Protein AF-A0A0N8WAC5-F1 (afdb_monomer_lite)

Secondary structure (DSSP, 8-state):
-EEEEE-TTT--EEEEETT-SEEE-TTS-EEETTTS-EEEEESSHHHHHHHHHHHHHHT-S--S-----

Foldseek 3Di:
DKFWAADPPPRAIDIDDPPDQWDQDPVRDIGGSVPTDTPDGDPDPVVSVVVSVCVVVVVPPPDDDDDDD

Radius of gyration: 13.24 Å; chains: 1; bounding box: 40×22×33 Å

Structure (mmCIF, N/CA/C/O backbone):
data_AF-A0A0N8WAC5-F1
#
_entry.id   AF-A0A0N8WAC5-F1
#
loop_
_atom_site.group_PDB
_atom_site.id
_atom_site.type_symbol
_atom_site.label_atom_id
_atom_site.label_alt_id
_atom_site.label_comp_id
_atom_site.label_asym_id
_atom_site.label_entity_id
_atom_site.label_seq_id
_atom_site.pdbx_PDB_ins_code
_atom_site.Cartn_x
_atom_site.Cartn_y
_atom_site.Cartn_z
_atom_site.occupancy
_atom_site.B_iso_or_equiv
_atom_site.auth_seq_id
_atom_site.auth_comp_id
_atom_site.auth_asym_id
_atom_site.auth_atom_id
_atom_site.pdbx_PDB_model_num
ATOM 1 N N . MET A 1 1 ? -1.876 -5.360 11.769 1.00 86.44 1 MET A N 1
ATOM 2 C CA . MET A 1 1 ? -1.475 -6.206 10.627 1.00 86.44 1 MET A CA 1
ATOM 3 C C . MET A 1 1 ? -1.209 -5.337 9.403 1.00 86.44 1 MET A C 1
ATOM 5 O O . MET A 1 1 ? -1.763 -4.245 9.281 1.00 86.44 1 MET A O 1
ATOM 9 N N . TYR A 1 2 ? -0.360 -5.807 8.498 1.00 89.44 2 TYR A N 1
ATOM 10 C CA . TYR A 1 2 ? -0.006 -5.175 7.233 1.00 89.44 2 TYR A CA 1
ATOM 11 C C . TYR A 1 2 ? -0.568 -5.976 6.058 1.00 89.44 2 TYR A C 1
ATOM 13 O O . TYR A 1 2 ? -0.583 -7.202 6.045 1.00 89.44 2 TYR A O 1
ATOM 21 N N . LEU A 1 3 ? -1.019 -5.267 5.037 1.00 89.00 3 LEU A N 1
ATOM 22 C CA . LEU A 1 3 ? -1.560 -5.807 3.803 1.00 89.00 3 LEU A CA 1
ATOM 23 C C . LEU A 1 3 ? -0.617 -5.435 2.670 1.00 89.00 3 LEU A C 1
ATOM 25 O O . LEU A 1 3 ? -0.329 -4.258 2.444 1.00 89.00 3 LEU A O 1
ATOM 29 N N . ILE A 1 4 ? -0.155 -6.448 1.950 1.00 90.06 4 ILE A N 1
ATOM 30 C CA . ILE A 1 4 ? 0.704 -6.321 0.787 1.00 90.06 4 ILE A CA 1
ATOM 31 C C . ILE A 1 4 ? -0.174 -6.424 -0.452 1.00 90.06 4 ILE A C 1
ATOM 33 O O . ILE A 1 4 ? -0.893 -7.403 -0.661 1.00 90.06 4 ILE A O 1
ATOM 37 N N . PHE A 1 5 ? -0.109 -5.414 -1.306 1.00 88.38 5 PHE A N 1
ATOM 38 C CA . PHE A 1 5 ? -0.907 -5.335 -2.521 1.00 88.38 5 PHE A CA 1
ATOM 39 C C . PHE A 1 5 ? -0.100 -4.740 -3.667 1.00 88.38 5 PHE A C 1
ATOM 41 O O . PHE A 1 5 ? 0.918 -4.067 -3.490 1.00 88.38 5 PHE A O 1
ATOM 48 N N . ARG A 1 6 ? -0.582 -4.978 -4.885 1.00 85.81 6 ARG A N 1
ATOM 49 C CA . ARG A 1 6 ? 0.018 -4.429 -6.098 1.00 85.81 6 ARG A CA 1
ATOM 50 C C . ARG A 1 6 ? -0.761 -3.214 -6.567 1.00 85.81 6 ARG A C 1
ATOM 52 O O . ARG A 1 6 ? -1.983 -3.248 -6.700 1.00 85.81 6 ARG A O 1
ATOM 59 N N . CYS A 1 7 ? -0.047 -2.134 -6.864 1.00 83.94 7 CYS A N 1
ATOM 60 C CA . CYS A 1 7 ? -0.654 -0.970 -7.487 1.00 83.94 7 CYS A CA 1
ATOM 61 C C . CYS A 1 7 ? -1.130 -1.320 -8.902 1.00 83.94 7 CYS A C 1
ATOM 63 O O . CYS A 1 7 ? -0.325 -1.659 -9.766 1.00 83.94 7 CYS A O 1
ATOM 65 N N . ALA A 1 8 ? -2.426 -1.150 -9.169 1.00 78.06 8 ALA A N 1
ATOM 66 C CA . ALA A 1 8 ? -3.007 -1.354 -10.498 1.00 78.06 8 ALA A CA 1
ATOM 67 C C . ALA A 1 8 ? -2.540 -0.324 -11.550 1.00 78.06 8 ALA A C 1
ATOM 69 O O . ALA A 1 8 ? -2.820 -0.488 -12.730 1.00 78.06 8 ALA A O 1
ATOM 70 N N . GLY A 1 9 ? -1.892 0.772 -11.134 1.00 77.38 9 GLY A N 1
ATOM 71 C CA . GLY A 1 9 ? -1.358 1.794 -12.041 1.00 77.38 9 GLY A CA 1
ATOM 72 C C . GLY A 1 9 ? 0.056 1.480 -12.529 1.00 77.38 9 GLY A C 1
ATOM 73 O O . GLY A 1 9 ? 0.293 1.415 -13.726 1.00 77.38 9 GLY A O 1
ATOM 74 N N . CYS A 1 10 ? 0.998 1.291 -11.602 1.00 80.12 10 CYS A N 1
ATOM 75 C CA . CYS A 1 10 ? 2.421 1.117 -11.920 1.00 80.12 10 CYS A CA 1
ATOM 76 C C . CYS A 1 10 ? 2.937 -0.316 -11.735 1.00 80.12 10 CYS A C 1
ATOM 78 O O . CYS A 1 10 ? 4.113 -0.576 -11.967 1.00 80.12 10 CYS A O 1
ATOM 80 N N . GLY A 1 11 ? 2.099 -1.238 -11.255 1.00 78.56 11 GLY A N 1
ATOM 81 C CA . GLY A 1 11 ? 2.471 -2.633 -11.035 1.00 78.56 11 GLY A CA 1
ATOM 82 C C . GLY A 1 11 ? 3.419 -2.875 -9.857 1.00 78.56 11 GLY A C 1
ATOM 83 O O . GLY A 1 11 ? 3.822 -4.018 -9.667 1.0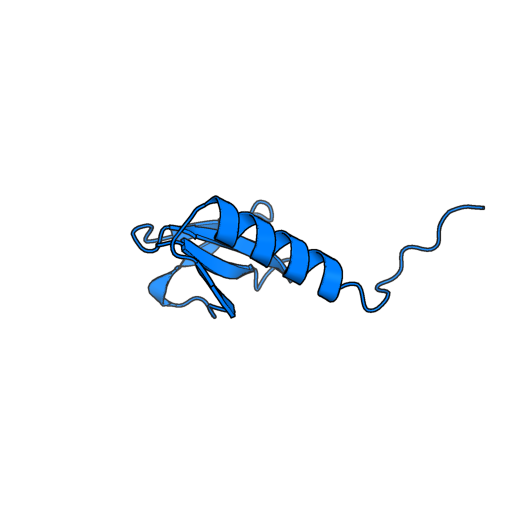0 78.56 11 GLY A O 1
ATOM 84 N N . ARG A 1 12 ? 3.761 -1.842 -9.074 1.00 81.06 12 ARG A N 1
ATOM 85 C CA . ARG A 1 12 ? 4.675 -1.929 -7.924 1.00 81.06 12 ARG A CA 1
ATOM 86 C C . ARG A 1 12 ? 3.980 -2.550 -6.706 1.00 81.06 12 ARG A C 1
ATOM 88 O O . ARG A 1 12 ? 2.798 -2.279 -6.472 1.00 81.06 12 ARG A O 1
ATOM 95 N N . HIS A 1 13 ? 4.715 -3.350 -5.938 1.00 85.94 13 HIS A N 1
ATOM 96 C CA . HIS A 1 13 ? 4.247 -3.920 -4.674 1.00 85.94 13 HIS A CA 1
ATOM 97 C C . HIS A 1 13 ? 4.426 -2.904 -3.547 1.00 85.94 13 HIS A C 1
ATOM 99 O O . HIS A 1 13 ? 5.474 -2.269 -3.430 1.00 85.94 13 HIS A O 1
ATOM 105 N N . LEU A 1 14 ? 3.378 -2.721 -2.754 1.00 85.75 14 LEU A N 1
ATOM 106 C CA . LEU A 1 14 ? 3.325 -1.804 -1.624 1.00 85.75 14 LEU A CA 1
ATOM 107 C C . LEU A 1 14 ? 2.717 -2.543 -0.440 1.00 85.75 14 LEU A C 1
ATOM 109 O O . LEU A 1 14 ? 1.910 -3.453 -0.622 1.00 85.75 14 LEU A O 1
ATOM 113 N N . TYR A 1 15 ? 3.070 -2.102 0.758 1.00 89.25 15 TYR A N 1
ATOM 114 C CA . TYR A 1 15 ? 2.411 -2.521 1.982 1.00 89.25 15 TYR A CA 1
ATOM 115 C C . TYR A 1 15 ? 1.701 -1.326 2.625 1.00 89.25 15 TYR A C 1
ATOM 117 O O . TYR A 1 15 ? 2.140 -0.175 2.508 1.00 89.25 15 TYR A O 1
ATOM 125 N N . ALA A 1 16 ? 0.581 -1.591 3.284 1.00 88.81 16 ALA 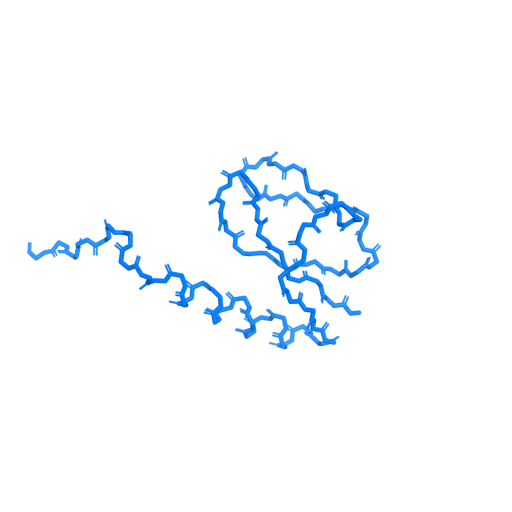A N 1
ATOM 126 C CA . ALA A 1 16 ? -0.103 -0.637 4.146 1.00 88.81 16 ALA A CA 1
ATOM 127 C C . ALA A 1 16 ? -0.639 -1.355 5.379 1.00 88.81 16 ALA A C 1
ATOM 129 O O . ALA A 1 16 ? -0.863 -2.556 5.344 1.00 88.81 16 ALA A O 1
ATOM 130 N N . GLU A 1 17 ? -0.852 -0.623 6.460 1.00 89.50 17 GLU A N 1
ATOM 131 C CA . GLU A 1 17 ? -1.536 -1.155 7.636 1.00 89.50 17 GLU A CA 1
ATOM 132 C C . GLU A 1 17 ? -2.999 -1.460 7.296 1.00 89.50 17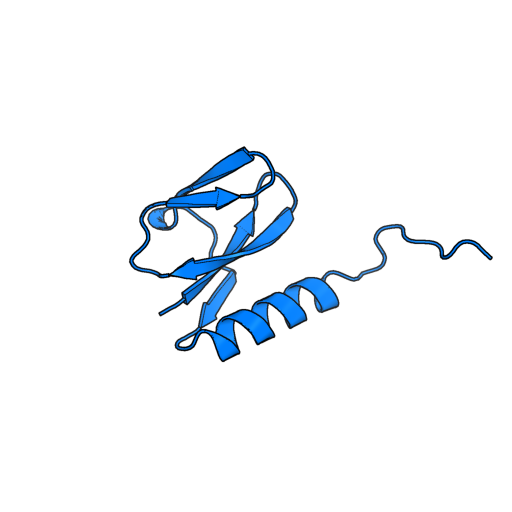 GLU A C 1
ATOM 134 O O . GLU A 1 17 ? -3.624 -0.717 6.538 1.00 89.50 17 GLU A O 1
ATOM 139 N N . GLU A 1 18 ? -3.557 -2.528 7.865 1.00 85.81 18 GLU A N 1
ATOM 140 C CA . GLU A 1 18 ? -4.968 -2.895 7.665 1.00 85.81 18 GLU A CA 1
ATOM 141 C C . GLU A 1 18 ? -5.926 -1.781 8.108 1.00 85.81 18 GLU A C 1
ATOM 143 O O . GLU A 1 18 ? -6.970 -1.570 7.498 1.00 85.81 18 GLU A O 1
ATOM 148 N N . SER A 1 19 ? -5.530 -1.023 9.134 1.00 85.75 19 SER A N 1
ATOM 149 C CA . SER A 1 19 ? -6.301 0.085 9.693 1.00 85.75 19 SER A CA 1
ATOM 150 C C . SER A 1 19 ? -6.329 1.309 8.773 1.00 85.75 19 SER A C 1
ATOM 152 O O . SER A 1 19 ? -7.096 2.244 9.004 1.00 85.75 19 SER A O 1
ATOM 154 N N . ALA A 1 20 ? -5.491 1.348 7.731 1.00 87.12 20 ALA A N 1
ATOM 155 C CA . ALA A 1 20 ? -5.465 2.453 6.788 1.00 87.12 20 ALA A CA 1
ATOM 156 C C . ALA A 1 20 ? -6.596 2.309 5.760 1.00 87.12 20 ALA A C 1
ATOM 158 O O . ALA A 1 20 ? -6.629 1.370 4.973 1.00 87.12 20 ALA A O 1
ATOM 159 N N . ALA A 1 21 ? -7.488 3.298 5.675 1.00 85.44 21 ALA A N 1
ATOM 160 C CA . A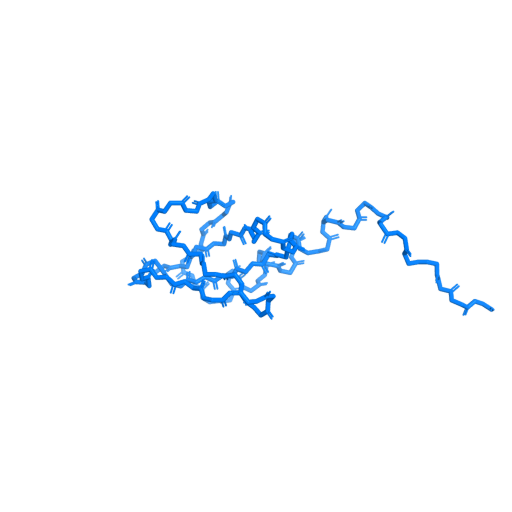LA A 1 21 ? -8.580 3.270 4.696 1.00 85.44 21 ALA A CA 1
ATOM 161 C C . ALA A 1 21 ? -8.082 3.378 3.238 1.00 85.44 21 ALA A C 1
ATOM 163 O O . ALA A 1 21 ? -8.628 2.766 2.314 1.00 85.44 21 ALA A O 1
ATOM 164 N N . THR A 1 22 ? -7.034 4.177 3.009 1.00 87.94 22 THR A N 1
ATOM 165 C CA . THR A 1 22 ? -6.463 4.398 1.674 1.00 87.94 22 THR A CA 1
ATOM 166 C C . THR A 1 22 ? -4.954 4.560 1.729 1.00 87.94 22 THR A C 1
ATOM 168 O O . THR A 1 22 ? -4.417 5.125 2.679 1.00 87.94 22 THR A O 1
ATOM 171 N N . ARG A 1 23 ? -4.271 4.136 0.665 1.00 87.25 23 ARG A N 1
ATOM 172 C CA . ARG A 1 23 ? -2.842 4.363 0.458 1.00 87.25 23 ARG A CA 1
ATOM 173 C C . ARG A 1 23 ? -2.618 5.039 -0.886 1.00 87.25 23 ARG A C 1
ATOM 175 O O . ARG A 1 23 ? -3.123 4.596 -1.917 1.00 87.25 23 ARG A O 1
ATOM 182 N N . THR A 1 24 ? -1.836 6.111 -0.886 1.00 85.00 24 THR A N 1
ATOM 183 C CA . THR A 1 24 ? -1.413 6.767 -2.125 1.00 85.00 24 THR A CA 1
ATOM 184 C C . THR A 1 24 ? -0.135 6.109 -2.621 1.00 85.00 24 THR A C 1
ATOM 186 O O . THR A 1 24 ? 0.869 6.065 -1.913 1.00 85.00 24 THR A O 1
ATOM 189 N N . CYS A 1 25 ? -0.167 5.582 -3.842 1.00 83.50 25 CYS A N 1
ATOM 190 C CA . CYS A 1 25 ? 1.030 5.099 -4.509 1.00 83.50 25 CYS A CA 1
ATOM 191 C C . CYS A 1 25 ? 1.862 6.296 -5.000 1.00 83.50 25 CYS A C 1
ATOM 193 O O . CYS A 1 25 ? 1.279 7.252 -5.515 1.00 83.50 25 CYS A O 1
ATOM 195 N N . PRO A 1 26 ? 3.207 6.227 -4.969 1.00 82.44 26 PRO A N 1
ATOM 196 C CA . PRO A 1 26 ? 4.071 7.260 -5.553 1.00 82.44 26 PRO A CA 1
ATOM 197 C C . PRO A 1 26 ? 3.846 7.518 -7.055 1.00 82.44 26 PRO A C 1
ATOM 199 O O . PRO A 1 26 ? 4.318 8.522 -7.568 1.00 82.44 26 PRO A O 1
ATOM 202 N N . CYS A 1 27 ? 3.104 6.665 -7.773 1.00 78.00 27 CYS A N 1
ATOM 203 C CA . CYS A 1 27 ? 2.675 6.944 -9.148 1.00 78.00 27 CYS A CA 1
ATOM 204 C C . CYS A 1 27 ? 1.480 7.919 -9.240 1.00 78.00 27 CYS A C 1
ATOM 206 O O . CYS A 1 27 ? 0.945 8.114 -10.325 1.00 78.00 27 CYS A O 1
ATOM 208 N N . GLY A 1 28 ? 0.987 8.445 -8.113 1.00 82.62 28 GLY A N 1
ATOM 209 C CA . GLY A 1 28 ? -0.167 9.348 -8.041 1.00 82.62 28 GLY A CA 1
ATOM 210 C C . GLY A 1 28 ? -1.527 8.653 -7.904 1.00 82.62 28 GLY A C 1
ATOM 211 O O . GLY A 1 28 ? -2.543 9.324 -7.731 1.00 82.62 28 GLY A O 1
ATOM 212 N N . LYS A 1 29 ? -1.586 7.313 -7.939 1.00 83.00 29 LYS A N 1
ATOM 213 C CA . LYS A 1 29 ? -2.856 6.577 -7.829 1.00 83.00 29 LYS A CA 1
ATOM 214 C C . LYS A 1 29 ? -3.235 6.344 -6.368 1.00 83.00 29 LYS A C 1
ATOM 216 O O . LYS A 1 29 ? -2.437 5.819 -5.591 1.00 83.00 29 LYS A O 1
ATOM 221 N N . ARG A 1 30 ? -4.470 6.699 -6.004 1.00 86.44 30 ARG A N 1
ATOM 222 C CA . ARG A 1 30 ? -5.047 6.408 -4.686 1.00 86.44 30 ARG A CA 1
ATOM 223 C C . ARG A 1 30 ? -5.673 5.019 -4.693 1.00 86.44 30 ARG A C 1
ATOM 225 O O . ARG A 1 30 ? -6.524 4.724 -5.528 1.00 86.44 30 ARG A O 1
ATOM 232 N N . ILE A 1 31 ? -5.243 4.182 -3.763 1.00 87.69 31 ILE A N 1
ATOM 233 C CA . ILE A 1 31 ? -5.666 2.793 -3.630 1.00 87.69 31 ILE A CA 1
ATOM 234 C C . ILE A 1 31 ? -6.485 2.694 -2.346 1.00 87.69 31 ILE A C 1
ATOM 236 O O . ILE A 1 31 ? -6.017 3.095 -1.282 1.00 87.69 31 ILE A O 1
ATOM 240 N N . LYS A 1 32 ? -7.720 2.205 -2.448 1.00 88.88 32 LYS A N 1
ATOM 241 C CA . LYS A 1 32 ? -8.545 1.887 -1.279 1.00 88.88 32 LYS A CA 1
ATOM 242 C C . LYS A 1 32 ? -8.169 0.494 -0.802 1.00 88.88 32 LYS A C 1
ATOM 244 O O . LYS A 1 32 ? -8.203 -0.429 -1.608 1.00 88.88 32 LYS A O 1
ATOM 249 N N . ILE A 1 33 ? -7.807 0.360 0.469 1.00 87.06 33 ILE A N 1
ATOM 250 C CA . ILE A 1 33 ? -7.361 -0.919 1.033 1.00 87.06 33 ILE A CA 1
ATOM 251 C C . ILE A 1 33 ? -8.516 -1.926 1.091 1.00 87.06 33 ILE A C 1
ATOM 253 O O . ILE A 1 33 ? -8.329 -3.089 0.766 1.00 87.06 33 ILE A O 1
ATOM 257 N N . ASP A 1 34 ? -9.728 -1.448 1.359 1.00 84.00 34 ASP A N 1
ATOM 258 C CA . ASP A 1 34 ? -10.956 -2.252 1.342 1.00 84.00 34 ASP A CA 1
ATOM 259 C C . ASP A 1 34 ? -11.234 -2.923 -0.019 1.00 84.00 34 ASP A C 1
ATOM 261 O O . ASP A 1 34 ? -11.701 -4.055 -0.089 1.00 84.00 34 ASP A O 1
ATOM 265 N N . THR A 1 35 ? -10.886 -2.253 -1.125 1.00 84.50 35 THR A N 1
ATOM 266 C CA . THR A 1 35 ? -11.179 -2.739 -2.484 1.00 84.50 35 THR A CA 1
ATOM 267 C C . THR A 1 35 ? -9.946 -3.242 -3.231 1.00 84.50 35 THR A C 1
ATOM 269 O O . THR A 1 35 ? -10.040 -3.562 -4.419 1.00 84.50 35 THR A O 1
ATOM 272 N N . VAL A 1 36 ? -8.757 -3.209 -2.622 1.00 85.25 36 VAL A N 1
ATOM 273 C CA . VAL A 1 36 ? -7.523 -3.590 -3.318 1.00 85.25 36 VAL A CA 1
ATOM 274 C C . VAL A 1 36 ? -7.363 -5.103 -3.322 1.00 85.25 36 VAL A C 1
ATOM 276 O O . VAL A 1 36 ? -7.668 -5.787 -2.351 1.00 85.25 36 VAL A O 1
ATOM 279 N N . LYS A 1 37 ? -6.817 -5.638 -4.417 1.00 84.44 37 LYS A N 1
ATOM 280 C CA . LYS A 1 37 ? -6.399 -7.036 -4.469 1.00 84.44 37 LYS A CA 1
ATOM 281 C C . LYS A 1 37 ? -5.154 -7.230 -3.600 1.00 84.44 37 LYS A C 1
ATOM 283 O O . LYS A 1 37 ? -4.031 -6.966 -4.040 1.00 84.44 37 LYS A O 1
ATOM 288 N N . VAL A 1 38 ? -5.383 -7.657 -2.364 1.00 87.06 38 VAL A N 1
ATOM 289 C CA . VAL A 1 38 ? -4.338 -8.073 -1.427 1.00 87.06 38 VAL A CA 1
ATOM 290 C C . VAL A 1 38 ? -3.706 -9.362 -1.951 1.00 87.06 38 VAL A C 1
ATOM 292 O O . VAL A 1 38 ? -4.405 -10.306 -2.311 1.00 87.06 38 VAL A O 1
ATOM 295 N N . ILE A 1 39 ? -2.381 -9.362 -2.049 1.00 86.50 39 ILE A N 1
ATOM 296 C CA . ILE A 1 39 ? -1.583 -10.516 -2.481 1.00 86.50 39 ILE A CA 1
ATOM 297 C C . ILE A 1 39 ? -1.178 -11.328 -1.262 1.00 86.50 39 ILE A C 1
ATOM 299 O O . ILE A 1 39 ? -1.294 -12.547 -1.267 1.00 86.50 39 ILE A O 1
ATOM 303 N N . SER A 1 40 ? -0.714 -10.629 -0.228 1.00 86.94 40 SER A N 1
ATOM 304 C CA . SER A 1 40 ? -0.253 -11.232 1.011 1.00 86.94 40 SER A CA 1
ATOM 305 C C . SER A 1 40 ? -0.586 -10.331 2.190 1.00 86.94 40 SER A C 1
ATOM 307 O O . SER A 1 40 ? -0.835 -9.136 2.028 1.00 86.94 40 SER A O 1
ATOM 309 N N . ARG A 1 41 ? -0.587 -10.904 3.384 1.00 90.25 41 ARG A N 1
ATOM 310 C CA . ARG A 1 41 ? -0.784 -10.199 4.651 1.00 90.25 41 ARG A CA 1
ATOM 311 C C . ARG A 1 41 ? 0.367 -10.563 5.574 1.00 90.25 41 ARG A C 1
ATOM 313 O O . ARG A 1 41 ? 0.831 -11.694 5.512 1.00 90.25 41 ARG A O 1
ATOM 320 N N . ALA A 1 42 ? 0.806 -9.603 6.370 1.00 90.31 42 ALA A N 1
ATOM 321 C CA . ALA A 1 42 ? 1.890 -9.762 7.317 1.00 90.31 42 ALA A CA 1
ATOM 322 C C . ALA A 1 42 ? 1.469 -9.269 8.691 1.00 90.31 42 ALA A C 1
ATOM 324 O O . ALA A 1 42 ? 0.797 -8.242 8.795 1.00 90.31 42 ALA A O 1
ATOM 325 N N . GLU A 1 43 ? 1.867 -9.959 9.748 1.00 88.50 43 GLU A N 1
ATOM 326 C CA . GLU A 1 43 ? 1.558 -9.507 11.109 1.00 88.50 43 GLU A CA 1
ATOM 327 C C . GLU A 1 43 ? 2.499 -8.374 11.543 1.00 88.50 43 GLU A C 1
ATOM 329 O O . GLU A 1 43 ? 2.047 -7.382 12.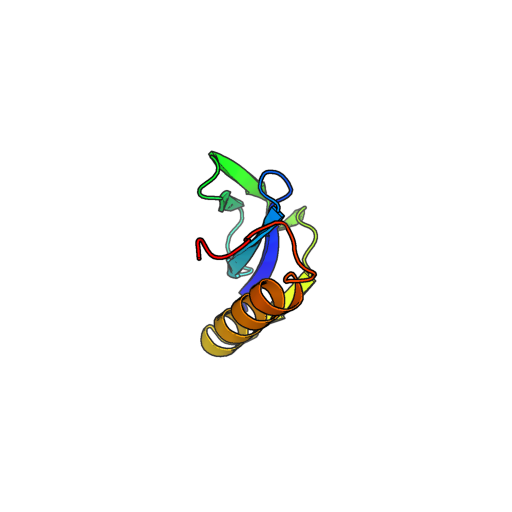123 1.00 88.50 43 GLU A O 1
ATOM 334 N N . ASP A 1 44 ? 3.761 -8.450 11.114 1.00 89.69 44 ASP A N 1
ATOM 335 C CA . ASP A 1 44 ? 4.842 -7.531 11.468 1.00 89.69 44 ASP A CA 1
ATOM 336 C C . ASP A 1 44 ? 5.351 -6.693 10.287 1.00 89.69 44 ASP A C 1
ATOM 338 O O . ASP A 1 44 ? 5.345 -7.116 9.129 1.00 89.69 44 ASP A O 1
ATOM 342 N N . GLU A 1 45 ? 5.909 -5.515 10.590 1.00 84.94 45 GLU A N 1
ATOM 343 C CA . GLU A 1 45 ? 6.563 -4.658 9.588 1.00 84.94 45 GLU A CA 1
ATOM 344 C C . GLU A 1 45 ? 7.743 -5.372 8.909 1.00 84.94 45 GLU A C 1
ATOM 346 O O . GLU A 1 45 ? 7.956 -5.229 7.703 1.00 84.94 45 GLU A O 1
ATOM 351 N N . ARG A 1 46 ? 8.497 -6.178 9.671 1.00 87.75 46 ARG A N 1
ATOM 352 C CA . ARG A 1 46 ? 9.643 -6.938 9.146 1.00 87.75 46 ARG A CA 1
ATOM 353 C C . ARG A 1 46 ? 9.200 -7.948 8.094 1.00 87.75 46 ARG A C 1
ATOM 355 O O . ARG A 1 46 ? 9.810 -8.030 7.032 1.00 87.75 46 ARG A O 1
ATOM 362 N N . GLU A 1 47 ? 8.129 -8.677 8.388 1.00 88.94 47 GLU A N 1
ATOM 363 C CA . GLU A 1 47 ? 7.544 -9.667 7.487 1.00 88.94 47 GLU A CA 1
ATOM 364 C C . GLU A 1 47 ? 6.933 -8.987 6.254 1.00 88.94 47 GLU A C 1
ATOM 366 O O . GLU A 1 47 ? 7.158 -9.426 5.128 1.00 88.94 47 GLU A O 1
ATOM 371 N N . ALA A 1 48 ? 6.265 -7.841 6.430 1.00 87.00 48 ALA A N 1
ATOM 372 C CA . ALA A 1 48 ? 5.763 -7.041 5.315 1.00 87.00 48 ALA A CA 1
ATOM 373 C C . ALA A 1 48 ? 6.892 -6.585 4.375 1.00 87.00 48 ALA A C 1
ATOM 375 O O . ALA A 1 48 ? 6.749 -6.648 3.151 1.00 87.00 48 ALA A O 1
ATOM 376 N N . GLY A 1 49 ? 8.019 -6.143 4.939 1.00 84.62 49 GLY A N 1
ATOM 377 C CA . GLY A 1 49 ? 9.206 -5.753 4.187 1.00 84.62 49 GLY A CA 1
ATOM 378 C C . GLY A 1 49 ? 9.838 -6.919 3.429 1.00 84.62 49 GLY A C 1
ATOM 379 O O . GLY A 1 49 ? 10.183 -6.761 2.255 1.00 84.62 49 GLY A O 1
ATOM 380 N N . ASP A 1 50 ? 9.951 -8.087 4.064 1.00 89.06 50 ASP A N 1
ATOM 381 C CA . ASP A 1 50 ? 10.531 -9.274 3.434 1.00 89.06 50 ASP A CA 1
ATOM 382 C C . ASP A 1 50 ? 9.643 -9.804 2.300 1.00 89.06 50 ASP A C 1
ATOM 384 O O . ASP A 1 50 ? 10.130 -9.977 1.184 1.00 89.06 50 ASP A O 1
ATOM 388 N N . LEU A 1 51 ? 8.324 -9.885 2.511 1.00 88.12 51 LEU A N 1
ATOM 389 C CA . LEU A 1 51 ? 7.354 -10.253 1.473 1.00 88.12 51 LEU A CA 1
ATOM 390 C C . LEU A 1 51 ? 7.362 -9.275 0.297 1.00 88.12 51 LEU A C 1
ATOM 392 O O . LEU A 1 51 ? 7.337 -9.687 -0.859 1.00 88.12 51 LEU A O 1
ATOM 396 N N . VAL A 1 52 ? 7.405 -7.963 0.546 1.00 85.38 52 VAL A N 1
ATOM 397 C CA . VAL A 1 52 ? 7.482 -6.967 -0.537 1.00 85.38 52 VAL A CA 1
ATOM 398 C C . VAL A 1 52 ? 8.796 -7.082 -1.303 1.00 85.38 52 VAL A C 1
ATOM 400 O O . VAL A 1 52 ? 8.813 -6.891 -2.525 1.00 85.38 52 VAL A O 1
ATOM 403 N N . ARG A 1 53 ? 9.899 -7.383 -0.612 1.00 84.00 53 ARG A N 1
ATOM 404 C CA . ARG A 1 53 ? 11.204 -7.608 -1.235 1.00 84.00 53 ARG A CA 1
ATOM 405 C C . ARG A 1 53 ? 11.187 -8.874 -2.085 1.00 84.00 53 ARG A C 1
ATOM 407 O O . ARG A 1 53 ? 11.605 -8.811 -3.239 1.00 84.00 53 ARG A O 1
ATOM 414 N N . GLU A 1 54 ? 10.645 -9.965 -1.562 1.00 85.25 54 GLU A N 1
ATOM 415 C CA . GLU A 1 54 ? 10.476 -11.227 -2.275 1.00 85.25 54 GLU A CA 1
ATOM 416 C C . GLU A 1 54 ? 9.569 -11.054 -3.497 1.00 85.25 54 GLU A C 1
ATOM 418 O O . GLU A 1 54 ? 9.960 -11.422 -4.595 1.00 85.25 54 GLU A O 1
ATOM 423 N N . LEU A 1 55 ? 8.425 -10.377 -3.371 1.00 81.94 55 LEU A N 1
ATOM 424 C CA . LEU A 1 55 ? 7.504 -10.114 -4.485 1.00 81.94 55 LEU A CA 1
ATOM 425 C C . LEU A 1 55 ? 8.105 -9.198 -5.561 1.00 81.94 55 LEU A C 1
ATOM 427 O O . LEU A 1 55 ? 7.807 -9.346 -6.748 1.00 81.94 55 LEU A O 1
ATOM 431 N N . GLN A 1 56 ? 8.950 -8.233 -5.184 1.00 77.50 56 GLN A N 1
ATOM 432 C CA . GLN A 1 56 ? 9.688 -7.421 -6.158 1.00 77.50 56 GLN A CA 1
ATOM 433 C C . GLN A 1 56 ? 10.818 -8.197 -6.836 1.00 77.50 56 GLN A C 1
ATOM 435 O O . GLN A 1 56 ? 11.077 -7.967 -8.017 1.00 77.50 56 GLN A O 1
ATOM 440 N N . MET A 1 57 ? 11.490 -9.100 -6.119 1.00 73.38 57 MET A N 1
ATOM 441 C CA . MET A 1 57 ? 12.541 -9.942 -6.690 1.00 73.38 57 MET A CA 1
ATOM 442 C C . MET A 1 57 ? 11.974 -11.079 -7.544 1.00 73.38 57 MET A C 1
ATOM 444 O O . MET A 1 57 ? 12.505 -11.327 -8.618 1.00 73.38 57 MET A O 1
ATOM 448 N N . GLY A 1 58 ? 10.878 -11.711 -7.127 1.00 62.59 58 GLY A N 1
ATOM 449 C CA . GLY A 1 58 ? 10.181 -12.778 -7.847 1.00 62.59 58 GLY A CA 1
ATOM 450 C C . GLY A 1 58 ? 9.460 -12.286 -9.101 1.00 62.59 58 GLY A C 1
ATOM 451 O O . GLY A 1 58 ? 9.329 -13.028 -10.063 1.00 62.59 58 GLY A O 1
ATOM 452 N N . GLY A 1 59 ? 9.090 -11.001 -9.152 1.00 53.44 59 GLY A N 1
ATOM 453 C CA . GLY A 1 59 ? 8.651 -10.339 -10.383 1.00 53.44 59 GLY A CA 1
ATOM 454 C C . GLY A 1 59 ? 9.771 -10.092 -11.405 1.00 53.44 59 GLY A C 1
ATOM 455 O O . GLY A 1 59 ? 9.488 -9.585 -12.488 1.00 53.44 59 GLY A O 1
ATOM 456 N N . ARG A 1 60 ? 11.035 -10.439 -11.101 1.00 47.88 60 ARG A N 1
ATOM 457 C CA . ARG A 1 60 ? 12.134 -10.465 -12.081 1.00 47.88 60 ARG A CA 1
ATOM 458 C C . ARG A 1 60 ? 12.077 -11.724 -12.950 1.00 47.88 60 ARG A C 1
ATOM 460 O O . ARG A 1 60 ? 13.091 -12.371 -13.185 1.00 47.88 60 ARG A O 1
ATOM 467 N N . GLU A 1 61 ? 10.926 -12.009 -13.539 1.00 46.31 61 GLU A N 1
ATOM 468 C CA . GLU A 1 61 ? 10.927 -12.594 -14.876 1.00 46.31 61 GLU A CA 1
ATOM 469 C C . GLU A 1 61 ? 11.291 -11.457 -15.841 1.00 46.3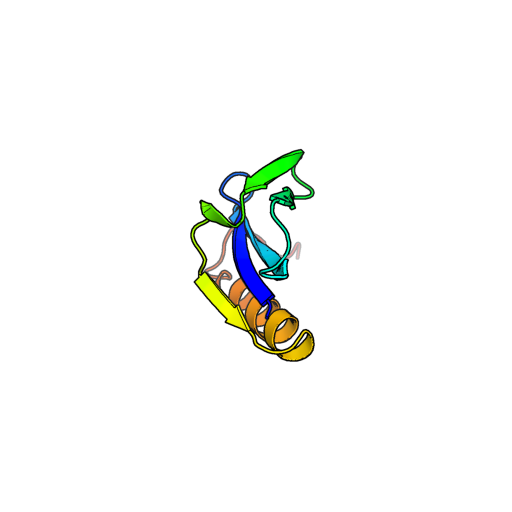1 61 GLU A C 1
ATOM 471 O O . GLU A 1 61 ? 10.433 -10.733 -16.330 1.00 46.31 61 GLU A O 1
ATOM 476 N N . MET A 1 62 ? 12.598 -11.208 -15.979 1.00 45.94 62 MET A N 1
ATOM 477 C CA . MET A 1 62 ? 13.260 -10.395 -17.009 1.00 45.94 62 MET A CA 1
ATOM 478 C C . MET A 1 62 ? 12.394 -9.374 -17.782 1.00 45.94 62 MET A C 1
ATOM 480 O O . MET A 1 62 ? 12.267 -9.463 -19.001 1.00 45.94 62 MET A O 1
ATOM 484 N N . THR A 1 63 ? 11.871 -8.326 -17.142 1.00 46.91 63 THR A N 1
ATOM 485 C CA . THR A 1 63 ? 11.404 -7.155 -17.901 1.00 46.91 63 THR A CA 1
ATOM 486 C C . THR A 1 63 ? 12.567 -6.183 -18.103 1.00 46.91 63 THR A C 1
ATOM 488 O O . THR A 1 63 ? 12.729 -5.217 -17.359 1.00 46.91 63 THR A O 1
ATOM 491 N N . GLY A 1 64 ? 13.398 -6.472 -19.108 1.00 46.72 64 GLY A N 1
ATOM 492 C CA . GLY A 1 64 ? 14.031 -5.444 -19.943 1.00 46.72 64 GLY A CA 1
ATOM 493 C C . GLY A 1 64 ? 15.143 -4.568 -19.355 1.00 46.72 64 GLY A C 1
ATOM 494 O O . GLY A 1 64 ? 15.371 -3.492 -19.897 1.00 46.72 64 GLY A O 1
ATOM 495 N N . PHE A 1 65 ? 15.854 -4.984 -18.305 1.00 47.59 65 PHE A N 1
ATOM 496 C CA . PHE A 1 65 ? 17.139 -4.356 -17.963 1.00 47.59 65 PHE A CA 1
ATOM 497 C C . PHE A 1 65 ? 18.293 -5.183 -18.535 1.00 47.59 65 PHE A C 1
ATOM 499 O O . PHE A 1 65 ? 18.779 -6.110 -17.890 1.00 47.59 65 PHE A O 1
ATOM 506 N N . SER A 1 66 ? 18.735 -4.833 -19.745 1.00 50.59 66 SER A N 1
ATOM 507 C CA . SER A 1 66 ? 20.073 -5.202 -20.214 1.00 50.59 66 SER A CA 1
ATOM 508 C C . SER A 1 66 ? 21.086 -4.322 -19.473 1.00 50.59 66 SER A C 1
ATOM 510 O O . SER A 1 66 ? 20.953 -3.096 -19.537 1.00 50.59 66 SER A O 1
ATOM 512 N N . PRO A 1 67 ? 22.076 -4.878 -18.754 1.00 52.81 67 PRO A N 1
ATOM 513 C CA . PRO A 1 67 ? 23.190 -4.069 -18.278 1.00 52.81 67 PRO A CA 1
ATOM 514 C C . PRO A 1 67 ? 23.916 -3.478 -19.494 1.00 52.81 67 PRO A C 1
ATOM 516 O O . PRO A 1 67 ? 24.140 -4.176 -20.483 1.00 52.81 67 PRO A O 1
ATOM 519 N N . ALA A 1 68 ? 24.245 -2.187 -19.435 1.00 55.56 68 ALA A N 1
ATOM 520 C CA . ALA A 1 68 ? 25.129 -1.562 -20.411 1.00 55.56 68 ALA A CA 1
ATOM 521 C C . ALA A 1 68 ? 26.537 -2.138 -20.199 1.00 55.56 68 ALA A C 1
ATOM 523 O O . ALA A 1 68 ? 27.178 -1.837 -19.190 1.00 55.56 68 ALA A O 1
ATOM 524 N N . GLY A 1 69 ? 26.937 -3.043 -21.093 1.00 56.69 69 GLY A N 1
ATOM 525 C CA . GLY A 1 69 ? 28.328 -3.453 -21.283 1.00 56.69 69 GLY A CA 1
ATOM 526 C C . GLY A 1 69 ? 29.066 -2.497 -22.205 1.00 56.69 69 GLY A C 1
ATOM 527 O O . GLY A 1 69 ? 28.382 -1.752 -22.947 1.00 56.69 69 GLY A O 1
#

pLDDT: mean 79.42, std 13.59, range [45.94, 90.31]

Sequence (69 aa):
MYLIFRCAGCGRHLYAEESAATRTCPCGKRIKIDTVKVISRAEDEREAGDLVRELQMGGREMTGFSPAG